Protein AF-A0A920IDC9-F1 (afdb_monomer_lite)

Sequence (85 aa):
MVVIPGSEGVFGVLPRHSALLANLQRGVVEVYEGGKVIDRLMIDGGIADVTPDSVTILTERAERSEQIEYTGNWGACKSCIRSRG

Foldseek 3Di:
DKWFAFPVGIDDDDQQDDWDKTWGAFDWMFDDDPNDTPWIKTFHIAIWTDDNHDIDGDGPDIDTPVPPPPDDDPDDDDDDDDDD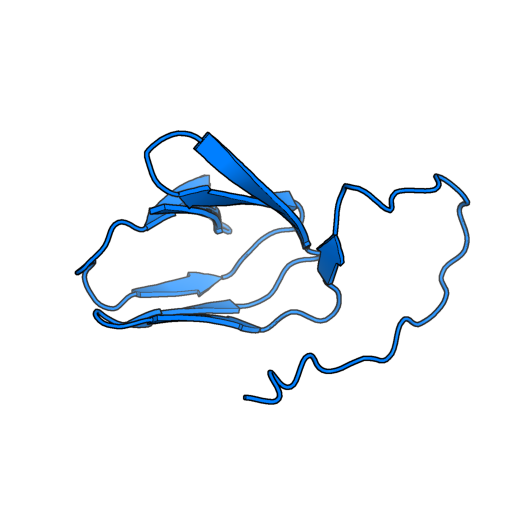D

pLDDT: mean 77.04, std 21.19, range [29.22, 94.12]

Radius of gyration: 13.36 Å; chains: 1; bounding box: 34×33×31 Å

Structure (mmCIF, N/CA/C/O backbone):
data_AF-A0A920IDC9-F1
#
_entry.id   AF-A0A920IDC9-F1
#
loop_
_atom_site.group_PDB
_atom_site.id
_atom_site.type_symbol
_atom_site.label_atom_id
_atom_site.label_alt_id
_atom_site.label_comp_id
_atom_site.label_asym_id
_atom_site.label_entity_id
_atom_site.label_seq_id
_atom_site.pdbx_PDB_ins_code
_atom_site.Cartn_x
_atom_site.Cartn_y
_atom_site.Cartn_z
_atom_site.occupancy
_atom_site.B_iso_or_equiv
_atom_site.auth_seq_id
_atom_site.auth_comp_id
_atom_site.auth_asym_id
_atom_site.auth_atom_id
_atom_site.pdbx_PDB_model_num
ATOM 1 N N . MET A 1 1 ? -10.027 4.194 1.426 1.00 85.19 1 MET A N 1
ATOM 2 C CA . MET A 1 1 ? -9.509 2.840 1.107 1.00 85.19 1 MET A CA 1
ATOM 3 C C . MET A 1 1 ? -8.182 3.029 0.408 1.00 85.19 1 MET A C 1
ATOM 5 O O . MET A 1 1 ? -8.057 3.991 -0.336 1.00 85.19 1 MET A O 1
ATOM 9 N N . VAL A 1 2 ? -7.205 2.162 0.642 1.00 89.62 2 VAL A N 1
ATOM 10 C CA . VAL A 1 2 ? -5.897 2.237 -0.023 1.00 89.62 2 VAL A CA 1
ATOM 11 C C . VAL A 1 2 ? -5.605 0.898 -0.680 1.00 89.62 2 VAL A C 1
ATOM 13 O O . VAL A 1 2 ? -5.805 -0.133 -0.047 1.00 89.62 2 VAL A O 1
ATOM 16 N N . VAL A 1 3 ? -5.164 0.902 -1.932 1.00 91.94 3 VAL A N 1
ATOM 17 C CA . VAL A 1 3 ? -4.763 -0.303 -2.669 1.00 91.94 3 VAL A CA 1
ATOM 18 C C . VAL A 1 3 ? -3.247 -0.321 -2.765 1.00 91.94 3 VAL A C 1
ATOM 20 O O . VAL A 1 3 ? -2.655 0.668 -3.191 1.00 91.94 3 VAL A O 1
ATOM 23 N N . ILE A 1 4 ? -2.626 -1.421 -2.342 1.00 91.62 4 ILE A N 1
ATOM 24 C CA . ILE A 1 4 ? -1.177 -1.520 -2.164 1.00 91.62 4 ILE A CA 1
ATOM 25 C C . ILE A 1 4 ? -0.654 -2.790 -2.862 1.00 91.62 4 ILE A C 1
ATOM 27 O O . ILE A 1 4 ? -1.235 -3.866 -2.684 1.00 91.62 4 ILE A O 1
ATOM 31 N N . PRO A 1 5 ? 0.439 -2.702 -3.646 1.00 92.75 5 PRO A N 1
ATOM 32 C CA . PRO A 1 5 ? 1.090 -3.863 -4.243 1.00 92.75 5 PRO A CA 1
ATOM 33 C C . PRO A 1 5 ? 1.984 -4.568 -3.210 1.00 92.75 5 PRO A C 1
ATOM 35 O O . PRO A 1 5 ? 3.109 -4.150 -2.934 1.00 92.75 5 PRO A O 1
ATOM 38 N N . GLY A 1 6 ? 1.475 -5.647 -2.621 1.00 92.19 6 GLY A N 1
ATOM 39 C CA . GLY A 1 6 ? 2.237 -6.542 -1.756 1.00 92.19 6 GLY A CA 1
ATOM 40 C C . GLY A 1 6 ? 3.101 -7.531 -2.538 1.00 92.19 6 GLY A C 1
ATOM 41 O O . GLY A 1 6 ? 2.911 -7.753 -3.733 1.00 92.19 6 GLY A O 1
ATOM 42 N N . SER A 1 7 ? 4.038 -8.178 -1.848 1.00 90.69 7 SER A N 1
ATOM 43 C CA . SER A 1 7 ? 4.897 -9.214 -2.436 1.00 90.69 7 SER A CA 1
ATOM 44 C C . SER A 1 7 ? 4.148 -10.466 -2.887 1.00 90.69 7 SER A C 1
ATOM 46 O O . SER A 1 7 ? 4.619 -11.170 -3.776 1.00 90.69 7 SER A O 1
ATOM 48 N N . GLU A 1 8 ? 2.996 -10.740 -2.279 1.00 88.06 8 GLU A N 1
ATOM 49 C CA . GLU A 1 8 ? 2.137 -11.889 -2.596 1.00 88.06 8 GLU A CA 1
ATOM 50 C C . GLU A 1 8 ? 0.970 -11.520 -3.526 1.00 88.06 8 GLU A C 1
ATOM 52 O O . GLU A 1 8 ? 0.149 -12.367 -3.870 1.00 88.06 8 GLU A O 1
ATOM 57 N N . GLY A 1 9 ? 0.886 -10.256 -3.946 1.00 89.31 9 GLY A N 1
ATOM 58 C CA . GLY A 1 9 ? -0.198 -9.738 -4.768 1.00 89.31 9 GLY A CA 1
ATOM 59 C C . GLY A 1 9 ? -0.710 -8.390 -4.276 1.00 89.31 9 GLY A C 1
ATOM 60 O O . GLY A 1 9 ? -0.166 -7.775 -3.362 1.00 89.31 9 GLY A O 1
ATOM 61 N N . VAL A 1 10 ? -1.779 -7.912 -4.902 1.00 90.56 10 VAL A N 1
ATOM 62 C CA . VAL A 1 10 ? -2.373 -6.609 -4.586 1.00 90.56 10 VAL A CA 1
ATOM 63 C C . VAL A 1 10 ? -3.438 -6.777 -3.510 1.00 90.56 10 VAL A C 1
ATOM 65 O O . VAL A 1 10 ? -4.312 -7.634 -3.636 1.00 90.56 10 VAL A O 1
ATOM 68 N N . PHE A 1 11 ? -3.397 -5.940 -2.474 1.00 91.25 11 PHE A N 1
ATOM 69 C CA . PHE A 1 11 ? -4.388 -5.951 -1.401 1.00 91.25 11 PHE A CA 1
ATOM 70 C C . PHE A 1 11 ? -4.958 -4.556 -1.137 1.00 91.25 11 PHE A C 1
ATOM 72 O O . PHE A 1 11 ? -4.325 -3.533 -1.400 1.00 91.25 11 PHE A O 1
ATOM 79 N N . GLY A 1 12 ? -6.194 -4.526 -0.637 1.00 91.00 12 GLY A N 1
ATOM 80 C CA . GLY A 1 12 ? -6.927 -3.305 -0.321 1.00 91.00 12 GLY A CA 1
ATOM 81 C C . GLY A 1 12 ? -7.151 -3.164 1.179 1.00 91.00 12 GLY A C 1
ATOM 82 O O . GLY A 1 12 ? -7.662 -4.075 1.823 1.00 91.00 12 GLY A O 1
ATOM 83 N N . VAL A 1 13 ? -6.814 -2.000 1.724 1.00 90.38 13 VAL A N 1
ATOM 84 C CA . VAL A 1 13 ? -7.003 -1.653 3.132 1.00 90.38 13 VAL A CA 1
ATOM 85 C C . VAL A 1 13 ? -8.199 -0.712 3.267 1.00 90.38 13 VAL A C 1
ATOM 87 O O . VAL A 1 13 ? -8.213 0.408 2.741 1.00 90.38 13 VAL A O 1
ATOM 90 N N . LEU A 1 14 ? -9.230 -1.178 3.971 1.00 89.75 14 LEU A N 1
ATOM 91 C CA . LEU A 1 14 ? -10.407 -0.389 4.337 1.00 89.75 14 LEU A CA 1
ATOM 92 C C . LEU A 1 14 ? -10.235 0.263 5.720 1.00 89.75 14 LEU A C 1
ATOM 94 O O . LEU A 1 14 ? -9.362 -0.139 6.488 1.00 89.75 14 LEU A O 1
ATOM 98 N N . PRO A 1 15 ? -11.061 1.266 6.069 1.00 83.62 15 PRO A N 1
ATOM 99 C CA . PRO A 1 15 ? -11.089 1.791 7.431 1.00 83.62 15 PRO A CA 1
ATOM 100 C C . PRO A 1 15 ? -11.342 0.668 8.447 1.00 83.62 15 PRO A C 1
ATOM 102 O O . PRO A 1 15 ? -12.213 -0.170 8.215 1.00 83.62 15 PRO A O 1
ATOM 105 N N . ARG A 1 16 ? -10.619 0.679 9.577 1.00 84.88 16 ARG A N 1
ATOM 106 C CA . ARG A 1 16 ? -10.680 -0.360 10.627 1.00 84.88 16 ARG A CA 1
ATOM 107 C C . ARG A 1 16 ? -10.253 -1.757 10.160 1.00 84.88 16 ARG A C 1
ATOM 109 O O . ARG A 1 16 ? -10.777 -2.762 10.638 1.00 84.88 16 ARG A O 1
ATOM 116 N N . HIS A 1 17 ? -9.313 -1.829 9.222 1.00 85.38 17 HIS A N 1
ATOM 117 C CA . HIS A 1 17 ? -8.688 -3.094 8.857 1.00 85.38 17 HIS A CA 1
ATOM 118 C C . HIS A 1 17 ? -7.894 -3.677 10.039 1.00 85.38 17 HIS A C 1
ATOM 120 O O . HIS A 1 17 ? -7.394 -2.941 10.891 1.00 85.38 17 HIS A O 1
ATOM 126 N N . SER A 1 18 ? -7.766 -5.006 10.086 1.00 90.06 18 SER A N 1
ATOM 127 C CA . SER A 1 18 ? -6.888 -5.666 11.057 1.00 90.06 18 SER A CA 1
ATOM 128 C C . SER A 1 18 ? -5.445 -5.204 10.872 1.00 90.06 18 SER A C 1
ATOM 130 O O . SER A 1 18 ? -5.021 -4.931 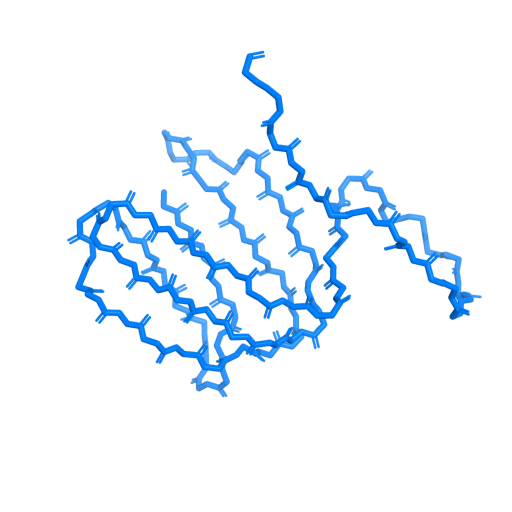9.744 1.00 90.06 18 SER A O 1
ATOM 132 N N . ALA A 1 19 ? -4.686 -5.170 11.968 1.00 90.69 19 ALA A N 1
ATOM 133 C CA . ALA A 1 19 ? -3.263 -4.889 11.898 1.00 90.69 19 ALA A CA 1
ATOM 134 C C . ALA A 1 19 ? -2.572 -5.890 10.958 1.00 90.69 19 ALA A C 1
ATOM 136 O O . ALA A 1 19 ? -2.845 -7.094 11.024 1.00 90.69 19 ALA A O 1
ATOM 137 N N . LEU A 1 20 ? -1.724 -5.383 10.066 1.00 90.25 20 LEU A N 1
ATOM 138 C CA . LEU A 1 20 ? -1.029 -6.172 9.053 1.00 90.25 20 LEU A CA 1
ATOM 139 C C . LEU A 1 20 ? 0.336 -5.548 8.770 1.00 90.25 20 LEU A C 1
ATOM 141 O O . LEU A 1 20 ? 0.426 -4.369 8.446 1.00 90.25 20 LEU A O 1
ATOM 145 N N . LEU A 1 21 ? 1.378 -6.373 8.823 1.00 92.44 21 LEU A N 1
ATOM 146 C CA . LEU A 1 21 ? 2.711 -6.018 8.358 1.00 92.44 21 LEU A CA 1
ATOM 147 C C . LEU A 1 21 ? 2.990 -6.804 7.077 1.00 92.44 21 LEU A C 1
ATOM 149 O O . LEU A 1 21 ? 2.939 -8.034 7.092 1.00 92.44 21 LEU A O 1
ATOM 153 N N . ALA A 1 22 ? 3.255 -6.110 5.972 1.00 91.75 22 ALA A N 1
ATOM 154 C CA . ALA A 1 22 ? 3.434 -6.743 4.668 1.00 91.75 22 ALA A CA 1
ATOM 155 C C . ALA A 1 22 ? 4.615 -6.146 3.900 1.00 91.75 22 ALA A C 1
ATOM 157 O O . ALA A 1 22 ? 4.820 -4.932 3.888 1.00 91.75 22 ALA A O 1
ATOM 158 N N . ASN A 1 23 ? 5.360 -7.005 3.204 1.00 94.12 23 ASN A N 1
ATOM 159 C CA . ASN A 1 23 ? 6.367 -6.563 2.246 1.00 94.12 23 ASN A CA 1
ATOM 160 C C . ASN A 1 23 ? 5.692 -6.093 0.960 1.00 94.12 23 ASN A C 1
ATOM 162 O O . ASN A 1 23 ? 4.718 -6.687 0.493 1.00 94.12 23 ASN A O 1
ATOM 166 N N . LEU A 1 24 ? 6.240 -5.034 0.378 1.00 92.62 24 LEU A N 1
ATOM 167 C CA . LEU A 1 24 ? 5.731 -4.394 -0.822 1.00 92.62 24 LEU A CA 1
ATOM 168 C C . LEU A 1 24 ? 6.665 -4.626 -1.998 1.00 92.62 24 LEU A C 1
ATOM 170 O O . LEU A 1 24 ? 7.889 -4.628 -1.850 1.00 92.62 24 LEU A O 1
ATOM 174 N N . GLN A 1 25 ? 6.072 -4.758 -3.177 1.00 91.38 25 GLN A N 1
ATOM 175 C CA . GLN A 1 25 ? 6.795 -4.762 -4.442 1.00 91.38 25 GLN A CA 1
ATOM 176 C C . GLN A 1 25 ? 6.679 -3.410 -5.140 1.00 91.38 25 GLN A C 1
ATOM 178 O O . GLN A 1 25 ? 5.823 -2.585 -4.815 1.00 91.38 25 GLN A O 1
ATOM 183 N N . ARG A 1 26 ? 7.560 -3.194 -6.121 1.00 91.69 26 ARG A N 1
ATOM 184 C CA . ARG A 1 26 ? 7.475 -2.044 -7.017 1.00 91.69 26 ARG A CA 1
ATOM 185 C C . ARG A 1 26 ? 6.105 -2.025 -7.693 1.00 91.69 26 ARG A C 1
ATOM 187 O O . ARG A 1 26 ? 5.703 -3.012 -8.306 1.00 91.69 26 ARG A O 1
ATOM 194 N N . GLY A 1 27 ? 5.418 -0.892 -7.628 1.00 90.25 27 GLY A N 1
ATOM 195 C CA . GLY A 1 27 ? 4.095 -0.754 -8.222 1.00 90.25 27 GLY A CA 1
ATOM 196 C C . GLY A 1 27 ? 3.411 0.555 -7.862 1.00 90.25 27 GLY A C 1
ATOM 197 O O . GLY A 1 27 ? 4.029 1.467 -7.318 1.00 90.25 27 GLY A O 1
ATOM 198 N N . VAL A 1 28 ? 2.121 0.637 -8.180 1.00 90.69 28 VAL A N 1
ATOM 199 C CA . VAL A 1 28 ? 1.301 1.824 -7.926 1.00 90.69 28 VAL A CA 1
ATOM 200 C C . VAL A 1 28 ? 0.416 1.583 -6.710 1.00 90.69 28 VAL A C 1
ATOM 202 O O . VAL A 1 28 ? -0.341 0.616 -6.664 1.00 90.69 28 VAL A O 1
ATOM 205 N N . VAL A 1 29 ? 0.504 2.488 -5.744 1.00 90.38 29 VAL A N 1
ATOM 206 C CA . VAL A 1 29 ? -0.419 2.619 -4.621 1.00 90.38 29 VAL A CA 1
ATOM 207 C C . VAL A 1 29 ? -1.513 3.600 -5.013 1.00 90.38 29 VAL A C 1
ATOM 209 O O . VAL A 1 29 ? -1.222 4.706 -5.469 1.00 90.38 29 VAL A O 1
ATOM 212 N N . GLU A 1 30 ? -2.767 3.215 -4.811 1.00 90.62 30 GLU A N 1
ATOM 213 C CA . GLU A 1 30 ? -3.920 4.068 -5.095 1.00 90.62 30 GLU A CA 1
ATOM 214 C C . GLU A 1 30 ? -4.665 4.413 -3.806 1.00 90.62 30 GLU A C 1
ATOM 216 O O . GLU A 1 30 ? -5.040 3.529 -3.030 1.00 90.62 30 GLU A O 1
ATOM 221 N N . VAL A 1 31 ? -4.920 5.701 -3.589 1.00 87.75 31 VAL A N 1
ATOM 222 C CA . VAL A 1 31 ? -5.675 6.198 -2.437 1.00 87.75 31 VAL A CA 1
ATOM 223 C C . VAL A 1 31 ? -7.065 6.611 -2.895 1.00 87.75 31 VAL A C 1
ATOM 225 O O . VAL A 1 31 ? -7.226 7.431 -3.799 1.00 87.75 31 VAL A O 1
ATOM 228 N N . TYR A 1 32 ? -8.074 6.044 -2.240 1.00 87.31 32 TYR A N 1
ATOM 229 C CA . TYR A 1 32 ? -9.480 6.283 -2.524 1.00 87.31 32 TYR A CA 1
ATOM 230 C C . TYR A 1 32 ? -10.168 7.018 -1.376 1.00 87.31 32 TYR A C 1
ATOM 232 O O . TYR A 1 32 ? -10.166 6.540 -0.232 1.00 87.31 32 TYR A O 1
ATOM 240 N N . GLU A 1 33 ? -10.881 8.085 -1.722 1.00 85.12 33 GLU A N 1
ATOM 241 C CA . GLU A 1 33 ? -11.772 8.835 -0.840 1.00 85.12 33 GLU A CA 1
ATOM 242 C C . GLU A 1 33 ? -13.160 8.943 -1.488 1.00 85.12 33 GLU A C 1
ATOM 244 O O . GLU A 1 33 ? -13.296 9.291 -2.661 1.00 85.12 33 GLU A O 1
ATOM 249 N N . GLY A 1 34 ? -14.214 8.546 -0.766 1.00 85.38 34 GLY A N 1
ATOM 250 C CA . GLY A 1 34 ? -15.588 8.575 -1.295 1.00 85.38 34 GLY A CA 1
ATOM 251 C C . GLY A 1 34 ? -15.807 7.765 -2.585 1.00 85.38 34 GLY A C 1
ATOM 252 O O . GLY A 1 34 ? -16.674 8.111 -3.383 1.00 85.38 34 GLY A O 1
ATOM 253 N N . GLY A 1 35 ? -15.005 6.720 -2.824 1.00 82.44 35 GLY A N 1
ATOM 254 C CA . GLY A 1 35 ? -15.066 5.901 -4.043 1.00 82.44 35 GLY A CA 1
ATOM 255 C C . GLY A 1 35 ? -14.352 6.500 -5.260 1.00 82.44 35 GLY A C 1
ATOM 256 O O . GLY A 1 35 ? -14.402 5.910 -6.336 1.00 82.44 35 GLY A O 1
ATOM 257 N N . LYS A 1 36 ? -13.666 7.637 -5.107 1.00 85.44 36 LYS A N 1
ATOM 258 C CA . LYS A 1 36 ? -12.834 8.251 -6.149 1.00 85.44 36 LYS A CA 1
ATOM 259 C C . LYS A 1 36 ? -11.360 8.124 -5.791 1.00 85.44 36 LYS A C 1
ATOM 261 O O . LYS A 1 36 ? -11.002 8.233 -4.622 1.00 85.44 36 LYS A O 1
ATOM 266 N N . VAL A 1 37 ? -10.517 7.911 -6.799 1.00 84.94 37 VAL A N 1
ATOM 267 C CA . VAL A 1 37 ? -9.059 7.959 -6.636 1.00 84.94 37 VAL A CA 1
ATOM 268 C C . VAL A 1 37 ? -8.651 9.417 -6.464 1.00 84.94 37 VAL A C 1
ATOM 270 O O . VAL A 1 37 ? -8.895 10.223 -7.360 1.00 84.94 37 VAL A O 1
ATOM 273 N N . ILE A 1 38 ? -8.063 9.743 -5.316 1.00 87.06 38 ILE A N 1
ATOM 274 C CA . ILE A 1 38 ? -7.540 11.084 -5.019 1.00 87.06 38 ILE A CA 1
ATOM 275 C C . ILE A 1 38 ? -6.033 11.175 -5.250 1.00 87.06 38 ILE A C 1
ATOM 277 O O . ILE A 1 38 ? -5.534 12.231 -5.620 1.00 87.06 38 ILE A O 1
ATOM 281 N N . ASP A 1 39 ? -5.319 10.062 -5.070 1.00 85.06 39 ASP A N 1
ATOM 282 C CA . ASP A 1 39 ? -3.870 10.000 -5.197 1.00 85.06 39 ASP A CA 1
ATOM 283 C C . ASP A 1 39 ? -3.420 8.669 -5.781 1.00 85.06 39 ASP A C 1
ATOM 285 O O . ASP A 1 39 ? -4.004 7.608 -5.536 1.00 85.06 39 ASP A O 1
ATOM 289 N N . ARG A 1 40 ? -2.318 8.744 -6.522 1.00 88.75 40 ARG A N 1
ATOM 290 C CA . ARG A 1 40 ? -1.591 7.605 -7.064 1.00 88.75 40 ARG A CA 1
ATOM 291 C C . ARG A 1 40 ? -0.103 7.817 -6.846 1.00 88.75 40 ARG A C 1
ATOM 293 O O . ARG A 1 40 ? 0.442 8.866 -7.192 1.00 88.75 40 ARG A O 1
ATOM 300 N N . LEU A 1 41 ? 0.542 6.827 -6.249 1.00 88.25 41 LEU A N 1
ATOM 301 C CA . LEU A 1 41 ? 1.938 6.885 -5.831 1.00 88.25 41 LEU A CA 1
ATOM 302 C C . LEU A 1 41 ? 2.668 5.676 -6.409 1.00 88.25 41 LEU A C 1
ATOM 304 O O . LEU A 1 41 ? 2.303 4.541 -6.127 1.00 88.25 41 LEU A O 1
ATOM 308 N N . MET A 1 42 ? 3.693 5.909 -7.216 1.00 90.62 42 MET A N 1
ATOM 309 C CA . MET A 1 42 ? 4.614 4.873 -7.659 1.00 90.62 42 MET A CA 1
ATOM 310 C C . MET A 1 42 ? 5.628 4.628 -6.545 1.00 90.6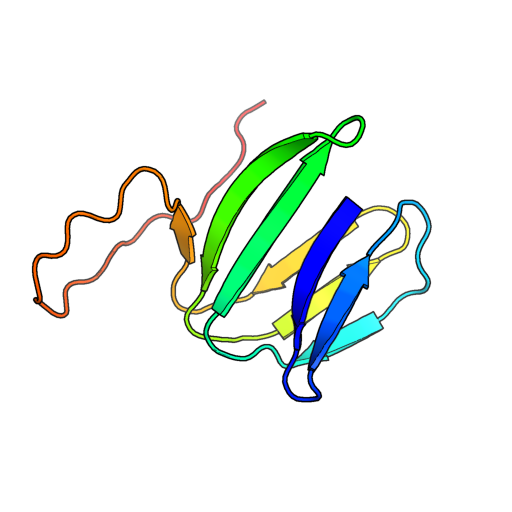2 42 MET A C 1
ATOM 312 O O . MET A 1 42 ? 6.291 5.568 -6.108 1.00 90.62 42 MET A O 1
ATOM 316 N N . ILE A 1 43 ? 5.745 3.388 -6.085 1.00 90.75 43 ILE A N 1
ATOM 317 C CA . ILE A 1 43 ? 6.724 2.976 -5.078 1.00 90.75 43 ILE A CA 1
ATOM 318 C C . ILE A 1 43 ? 7.692 1.957 -5.669 1.00 90.75 43 ILE A C 1
ATOM 320 O O . ILE A 1 43 ? 7.312 1.157 -6.528 1.00 90.75 43 ILE A O 1
ATOM 324 N N . ASP A 1 44 ? 8.926 1.948 -5.171 1.00 89.88 44 ASP A N 1
ATOM 325 C CA . ASP A 1 44 ? 9.971 1.012 -5.615 1.00 89.88 44 ASP A CA 1
ATOM 326 C C . ASP A 1 44 ? 9.999 -0.302 -4.811 1.00 89.88 44 ASP A C 1
ATOM 328 O O . ASP A 1 44 ? 10.745 -1.223 -5.139 1.00 89.88 44 ASP A O 1
ATOM 332 N N . GLY A 1 45 ? 9.114 -0.429 -3.819 1.00 90.00 45 GLY A N 1
ATOM 333 C CA . GLY A 1 45 ? 9.039 -1.546 -2.875 1.00 90.00 45 GLY A CA 1
ATOM 334 C C . GLY A 1 45 ? 9.244 -1.069 -1.439 1.00 90.00 45 GLY A C 1
ATOM 335 O O . GLY A 1 45 ? 9.423 0.124 -1.199 1.00 90.00 45 GLY A O 1
ATOM 336 N N . GLY A 1 46 ? 9.181 -1.968 -0.460 1.00 91.44 46 GLY A N 1
ATOM 337 C CA . GLY A 1 46 ? 9.354 -1.595 0.947 1.00 91.44 46 GLY A CA 1
ATOM 338 C C . GLY A 1 46 ? 8.489 -2.408 1.898 1.00 91.44 46 GLY A C 1
ATOM 339 O O . GLY A 1 46 ? 8.255 -3.591 1.664 1.00 91.44 46 GLY A O 1
ATOM 340 N N . ILE A 1 47 ? 8.021 -1.771 2.969 1.00 92.69 47 ILE A N 1
ATOM 341 C CA . ILE A 1 47 ? 7.177 -2.390 3.997 1.00 92.69 47 ILE A CA 1
ATOM 342 C C . ILE A 1 47 ? 5.945 -1.513 4.222 1.00 92.69 47 ILE A C 1
ATOM 344 O O . ILE A 1 47 ? 6.063 -0.299 4.394 1.00 92.69 47 ILE A O 1
ATOM 348 N N . ALA A 1 48 ? 4.767 -2.129 4.237 1.00 92.19 48 ALA A N 1
ATOM 349 C CA . ALA A 1 48 ? 3.544 -1.521 4.737 1.00 92.19 48 ALA A CA 1
ATOM 350 C C . ALA A 1 48 ? 3.295 -1.977 6.173 1.00 92.19 48 ALA A C 1
ATOM 352 O O . ALA A 1 48 ? 3.246 -3.176 6.450 1.00 92.19 48 ALA A O 1
ATOM 353 N N . ASP A 1 49 ? 3.089 -1.004 7.051 1.00 92.50 49 ASP A N 1
ATOM 354 C CA . ASP A 1 49 ? 2.576 -1.185 8.400 1.00 92.50 49 ASP A CA 1
ATOM 355 C C . ASP A 1 49 ? 1.144 -0.643 8.456 1.00 92.50 49 ASP A C 1
ATOM 357 O O . ASP A 1 49 ? 0.893 0.558 8.318 1.00 92.50 49 ASP A O 1
ATOM 361 N N . VAL A 1 50 ? 0.185 -1.555 8.575 1.00 91.12 50 VAL A N 1
ATOM 362 C CA . VAL A 1 50 ? -1.240 -1.253 8.647 1.00 91.12 50 VAL A CA 1
ATOM 363 C C . VAL A 1 50 ? -1.674 -1.375 10.094 1.00 91.12 50 VAL A C 1
ATOM 365 O O . VAL A 1 50 ? -1.589 -2.442 10.697 1.00 91.12 50 VAL A O 1
ATOM 368 N N . THR A 1 51 ? -2.226 -0.289 10.616 1.00 87.69 51 THR A N 1
ATOM 369 C CA . THR A 1 51 ? -2.900 -0.233 11.913 1.00 87.69 51 THR A CA 1
ATOM 370 C C . THR A 1 51 ? -4.395 0.035 11.702 1.00 87.69 51 THR A C 1
ATOM 372 O O . THR A 1 51 ? -4.788 0.505 10.630 1.00 87.69 51 THR A O 1
ATOM 375 N N . PRO A 1 52 ? -5.259 -0.226 12.701 1.00 84.12 52 PRO A N 1
ATOM 376 C CA . PRO A 1 52 ? -6.692 0.062 12.587 1.00 84.12 52 PRO A CA 1
ATOM 377 C C . PRO A 1 52 ? -7.011 1.534 12.289 1.00 84.12 52 PRO A C 1
ATOM 379 O O . PRO A 1 52 ? -8.039 1.828 11.671 1.00 84.12 52 PRO A O 1
ATOM 382 N N . ASP A 1 53 ? -6.120 2.433 12.714 1.00 83.12 53 ASP A N 1
ATOM 383 C CA . ASP A 1 53 ? -6.289 3.883 12.630 1.00 83.12 53 ASP A CA 1
ATOM 384 C C . ASP A 1 53 ? -5.553 4.504 11.434 1.00 83.12 53 ASP A C 1
ATOM 386 O O . ASP A 1 53 ? -5.976 5.537 10.916 1.00 83.12 53 ASP A O 1
ATOM 390 N N . SER A 1 54 ? -4.450 3.899 10.981 1.00 83.62 54 SER A N 1
ATOM 391 C CA . SER A 1 54 ? -3.586 4.477 9.944 1.00 83.62 54 SER A CA 1
ATOM 392 C C . SER A 1 54 ? -2.795 3.436 9.147 1.00 83.62 54 SER A C 1
ATOM 394 O O . SER A 1 54 ? -2.525 2.335 9.623 1.00 83.62 54 SER A O 1
ATOM 396 N N . VAL A 1 55 ? -2.382 3.803 7.933 1.00 85.62 55 VAL A N 1
ATOM 397 C CA . VAL A 1 55 ? -1.490 2.996 7.090 1.00 85.62 55 VAL A CA 1
ATOM 398 C C . VAL A 1 55 ? -0.200 3.767 6.862 1.00 85.62 55 VAL A C 1
ATOM 400 O O . VAL A 1 55 ? -0.235 4.892 6.367 1.00 85.62 55 VAL A O 1
ATOM 403 N N . THR A 1 56 ? 0.929 3.145 7.184 1.00 90.06 56 THR A N 1
ATOM 404 C CA . THR A 1 56 ? 2.263 3.708 6.981 1.00 90.06 56 THR A CA 1
ATOM 405 C C . THR A 1 56 ? 3.019 2.869 5.962 1.00 90.06 56 THR A C 1
ATOM 407 O O . THR A 1 56 ? 3.092 1.650 6.081 1.00 90.06 56 THR A O 1
ATOM 410 N N . ILE A 1 57 ? 3.601 3.519 4.955 1.00 89.12 57 ILE A N 1
ATOM 411 C CA . ILE A 1 57 ? 4.434 2.860 3.946 1.00 89.12 57 ILE A CA 1
ATOM 412 C C . ILE A 1 57 ? 5.865 3.367 4.093 1.00 89.12 57 ILE A C 1
ATOM 414 O O . ILE A 1 57 ? 6.140 4.556 3.941 1.00 89.12 57 ILE A O 1
ATOM 418 N N . LEU A 1 58 ? 6.775 2.443 4.380 1.00 92.19 58 LEU A N 1
ATOM 419 C CA . LEU A 1 58 ? 8.210 2.672 4.460 1.00 92.19 58 LEU A CA 1
ATOM 420 C C . LEU A 1 58 ? 8.836 2.188 3.154 1.00 92.19 58 LEU A C 1
ATOM 422 O O . LEU A 1 58 ? 8.911 0.987 2.905 1.00 92.19 58 LEU A O 1
ATOM 426 N N . THR A 1 59 ? 9.269 3.123 2.314 1.00 91.12 59 THR A N 1
ATOM 427 C CA . THR A 1 59 ? 9.877 2.839 1.009 1.00 91.12 59 THR A CA 1
ATOM 428 C C . THR A 1 59 ? 11.111 3.701 0.784 1.00 91.12 59 THR A C 1
ATOM 430 O O . THR A 1 59 ? 11.250 4.775 1.372 1.00 91.12 59 THR A O 1
ATOM 433 N N . GLU A 1 60 ? 12.012 3.226 -0.072 1.00 86.88 60 GLU A N 1
ATOM 434 C CA . GLU A 1 60 ? 13.175 3.991 -0.519 1.00 86.88 60 GLU A CA 1
ATOM 435 C C . GLU A 1 60 ? 12.789 5.175 -1.417 1.00 86.88 60 GLU A C 1
ATOM 437 O O . GLU A 1 60 ? 13.434 6.224 -1.367 1.00 86.88 60 GLU A O 1
ATOM 442 N N . ARG A 1 61 ? 11.730 5.022 -2.224 1.00 83.81 61 ARG A N 1
ATOM 443 C CA . ARG A 1 61 ? 11.288 6.017 -3.201 1.00 83.81 61 ARG A CA 1
ATOM 444 C C . ARG A 1 61 ? 9.781 5.931 -3.408 1.00 83.81 61 ARG A C 1
ATOM 446 O O . ARG A 1 61 ? 9.243 4.854 -3.652 1.00 83.81 61 ARG A O 1
ATOM 453 N N . ALA A 1 62 ? 9.132 7.091 -3.345 1.00 86.38 62 ALA A N 1
ATOM 454 C CA . ALA A 1 62 ? 7.726 7.274 -3.671 1.00 86.38 62 ALA A CA 1
ATOM 455 C C . ALA A 1 62 ? 7.570 8.500 -4.578 1.00 86.38 62 ALA A C 1
ATOM 457 O O . ALA A 1 62 ? 8.017 9.591 -4.222 1.00 86.38 62 ALA A O 1
ATOM 458 N N . GLU A 1 63 ? 6.932 8.328 -5.731 1.00 85.69 63 GLU A N 1
ATOM 459 C CA . GLU A 1 63 ? 6.705 9.393 -6.710 1.00 85.69 63 GLU A CA 1
ATOM 460 C C . GLU A 1 63 ? 5.209 9.525 -7.004 1.00 85.69 63 GLU A C 1
ATOM 462 O O . GLU A 1 63 ? 4.524 8.543 -7.286 1.00 85.69 63 GLU A O 1
ATOM 467 N N . ARG A 1 64 ? 4.667 10.745 -6.922 1.00 81.19 64 ARG A N 1
ATOM 468 C CA . ARG A 1 64 ? 3.246 10.994 -7.206 1.00 81.19 64 ARG A CA 1
ATOM 469 C C . ARG A 1 64 ? 3.034 10.914 -8.715 1.00 81.19 64 ARG A C 1
ATOM 471 O O . ARG A 1 64 ? 3.707 11.610 -9.469 1.00 81.19 64 ARG A O 1
ATOM 478 N N . SER A 1 65 ? 2.094 10.089 -9.170 1.00 65.81 65 SER A N 1
ATOM 479 C CA . SER A 1 65 ? 1.982 9.744 -10.593 1.00 65.81 65 SER A CA 1
ATOM 480 C C . SER A 1 65 ? 1.550 10.907 -11.497 1.00 65.81 65 SER A C 1
ATOM 482 O O . SER A 1 65 ? 1.648 10.803 -12.713 1.00 65.81 65 SER A O 1
ATOM 484 N N . GLU A 1 66 ? 1.085 12.020 -10.926 1.00 60.81 66 GLU A N 1
ATOM 485 C CA . GLU A 1 66 ? 0.850 13.274 -11.658 1.00 60.81 66 GLU A CA 1
ATOM 486 C C . GLU A 1 66 ? 2.160 13.987 -12.072 1.00 60.81 66 GLU A C 1
ATOM 488 O O . GLU A 1 66 ? 2.109 14.955 -12.824 1.00 60.81 66 GLU A O 1
ATOM 493 N N . GLN A 1 67 ? 3.331 13.512 -11.622 1.00 44.44 67 GLN A N 1
ATOM 494 C CA . GLN A 1 67 ? 4.662 14.057 -11.942 1.00 44.44 67 GLN A CA 1
ATOM 495 C C . GLN A 1 67 ? 5.587 13.063 -12.664 1.00 44.44 67 GLN A C 1
ATOM 497 O O . GLN A 1 67 ? 6.804 13.234 -12.634 1.00 44.44 67 GLN A O 1
ATOM 502 N N . ILE A 1 68 ? 5.058 12.029 -13.329 1.00 45.94 68 ILE A N 1
ATOM 503 C CA . ILE A 1 68 ? 5.913 11.127 -14.120 1.00 45.94 68 ILE A CA 1
ATOM 504 C C . ILE A 1 68 ? 6.277 11.822 -15.440 1.00 45.94 68 ILE A C 1
ATOM 506 O O . ILE A 1 68 ? 5.678 11.581 -16.488 1.00 45.94 68 ILE A O 1
ATOM 510 N N . GLU A 1 69 ? 7.273 12.706 -15.382 1.00 41.88 69 GLU A N 1
ATOM 511 C CA . GLU A 1 69 ? 8.105 13.035 -16.532 1.00 41.88 69 GLU A CA 1
ATOM 512 C C . GLU A 1 69 ? 9.015 11.827 -16.782 1.00 41.88 69 GLU A C 1
ATOM 514 O O . GLU A 1 69 ? 9.856 11.471 -15.957 1.00 41.88 69 GLU A O 1
ATOM 519 N N . TYR A 1 70 ? 8.805 11.143 -17.907 1.00 39.94 70 TYR A N 1
ATOM 520 C CA . TYR A 1 70 ? 9.583 9.972 -18.305 1.00 39.94 70 TYR A CA 1
ATOM 521 C C . TYR A 1 70 ? 10.963 10.411 -18.819 1.00 39.94 70 TYR A C 1
ATOM 523 O O . TYR A 1 70 ? 11.275 10.273 -19.999 1.00 39.94 70 TYR A O 1
ATOM 531 N N . THR A 1 71 ? 11.797 10.959 -17.939 1.00 30.30 71 THR A N 1
ATOM 532 C CA . THR A 1 71 ? 13.200 11.239 -18.244 1.00 30.30 71 THR A CA 1
ATOM 533 C C . THR A 1 71 ? 14.042 10.255 -17.458 1.00 30.30 71 THR A C 1
ATOM 535 O O . THR A 1 71 ? 14.260 10.400 -16.257 1.00 30.30 71 THR A O 1
ATOM 538 N N . GLY A 1 72 ? 14.491 9.207 -18.149 1.00 44.12 72 GLY A N 1
ATOM 539 C CA . GLY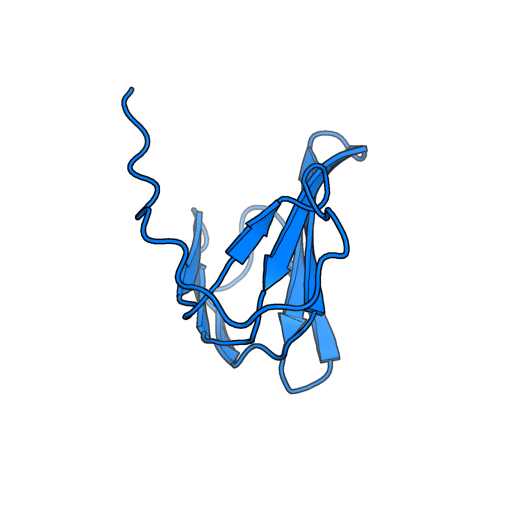 A 1 72 ? 15.436 8.247 -17.606 1.00 44.12 72 GLY A CA 1
ATOM 540 C C . GLY A 1 72 ? 16.688 8.960 -17.109 1.00 44.12 72 GLY A C 1
ATOM 541 O O . GLY A 1 72 ? 17.537 9.345 -17.903 1.00 44.12 72 GLY A O 1
ATOM 542 N N . ASN A 1 73 ? 16.810 9.120 -15.795 1.00 32.09 73 ASN A N 1
ATOM 543 C CA . ASN A 1 73 ? 18.087 9.289 -15.127 1.00 32.09 73 ASN A CA 1
ATOM 544 C C . ASN A 1 73 ? 17.934 8.970 -13.638 1.00 32.09 73 ASN A C 1
ATOM 546 O O . ASN A 1 73 ? 17.092 9.530 -12.940 1.00 32.09 73 ASN A O 1
ATOM 550 N N . TRP A 1 74 ? 18.773 8.060 -13.158 1.00 41.75 74 TRP A N 1
ATOM 551 C CA . TRP A 1 74 ? 18.867 7.670 -11.760 1.00 41.75 74 TRP A CA 1
ATOM 552 C C . TRP A 1 74 ? 19.364 8.864 -10.938 1.00 41.75 74 TRP A C 1
ATOM 554 O O . TRP A 1 74 ? 20.555 9.155 -10.898 1.00 41.75 74 TRP A O 1
ATOM 564 N N . GLY A 1 75 ? 18.441 9.584 -10.302 1.00 29.22 75 GLY A N 1
ATOM 565 C CA . GLY A 1 75 ? 18.741 10.776 -9.515 1.00 29.22 75 GL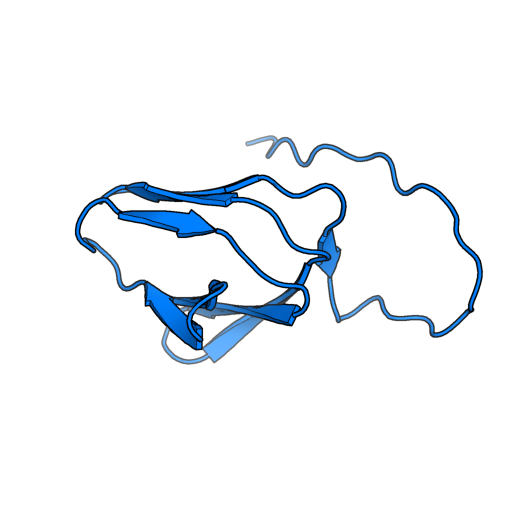Y A CA 1
ATOM 566 C C . GLY A 1 75 ? 17.850 10.861 -8.283 1.00 29.22 75 GLY A C 1
ATOM 567 O O . GLY A 1 75 ? 16.645 10.635 -8.337 1.00 29.22 75 GLY A O 1
ATOM 568 N N . ALA A 1 76 ? 18.471 11.093 -7.135 1.00 44.88 76 ALA A N 1
ATOM 569 C CA . ALA A 1 76 ? 17.866 11.123 -5.813 1.00 44.88 76 ALA A CA 1
ATOM 570 C C . ALA A 1 76 ? 16.747 12.170 -5.678 1.00 44.88 76 ALA A C 1
ATOM 572 O O . ALA A 1 76 ? 16.981 13.341 -5.965 1.00 44.88 76 ALA A O 1
ATOM 573 N N . CYS A 1 77 ? 15.588 11.791 -5.128 1.00 35.28 77 CYS A N 1
ATOM 574 C CA . CYS A 1 77 ? 14.607 12.766 -4.649 1.00 35.28 77 CYS A CA 1
ATOM 575 C C . CYS A 1 77 ? 14.443 12.639 -3.131 1.00 35.28 77 CYS A C 1
ATOM 577 O O . CYS A 1 77 ? 13.708 11.810 -2.600 1.00 35.28 77 CYS A O 1
ATOM 579 N N . LYS A 1 78 ? 15.236 13.458 -2.434 1.00 37.62 78 LYS A N 1
ATOM 580 C CA . LYS A 1 78 ? 15.187 13.697 -0.994 1.00 37.62 78 LYS A CA 1
ATOM 581 C C . LYS A 1 78 ? 13.960 14.557 -0.687 1.00 37.62 78 LYS A C 1
ATOM 583 O O . LYS A 1 78 ? 14.035 15.765 -0.866 1.00 37.62 78 LYS A O 1
ATOM 588 N N . SER A 1 79 ? 12.874 13.993 -0.169 1.00 34.47 79 SER A N 1
ATOM 589 C CA . SER A 1 79 ? 11.982 14.761 0.710 1.00 34.47 79 SER A CA 1
ATOM 590 C C . SER A 1 79 ? 11.056 13.842 1.496 1.00 34.47 79 SER A C 1
ATOM 592 O O . SER A 1 79 ? 10.066 13.321 0.997 1.00 34.47 79 SER A O 1
ATOM 594 N N . CYS A 1 80 ? 11.421 13.661 2.761 1.00 40.22 80 CYS A N 1
ATOM 595 C CA . CYS A 1 80 ? 10.578 13.150 3.825 1.00 40.22 80 CYS A CA 1
ATOM 596 C C . CYS A 1 80 ? 9.346 14.064 3.951 1.00 40.22 80 CYS A C 1
ATOM 598 O O . CYS A 1 80 ? 9.469 15.206 4.403 1.00 40.22 80 CYS A O 1
ATOM 600 N N . ILE A 1 81 ? 8.172 13.582 3.529 1.00 45.31 81 ILE A N 1
ATOM 601 C CA . ILE A 1 81 ? 6.901 14.282 3.732 1.00 45.31 81 ILE A CA 1
ATOM 602 C C . ILE A 1 81 ? 6.634 14.334 5.246 1.00 45.31 81 ILE A C 1
ATOM 604 O O . ILE A 1 81 ? 6.270 13.352 5.886 1.00 45.31 81 ILE A O 1
ATOM 608 N N . ARG A 1 82 ? 6.889 15.498 5.852 1.00 40.41 82 ARG A N 1
ATOM 609 C CA . ARG A 1 82 ? 6.252 15.902 7.107 1.00 40.41 82 ARG A CA 1
ATOM 610 C C . ARG A 1 82 ? 5.041 16.734 6.731 1.00 40.41 82 ARG A C 1
ATOM 612 O O . ARG A 1 82 ? 5.195 17.826 6.186 1.00 40.41 82 ARG A O 1
ATOM 619 N N . SER A 1 83 ? 3.857 16.236 7.057 1.00 34.84 83 SER A N 1
ATOM 620 C CA . SER A 1 83 ? 2.647 17.046 7.143 1.00 34.84 83 SER A CA 1
ATOM 621 C C . SER A 1 83 ? 2.881 18.177 8.156 1.00 34.84 83 SER A C 1
ATOM 623 O O . SER A 1 83 ? 3.034 17.918 9.352 1.00 34.84 83 SER A O 1
ATOM 625 N N . ARG A 1 84 ? 2.962 19.429 7.695 1.00 4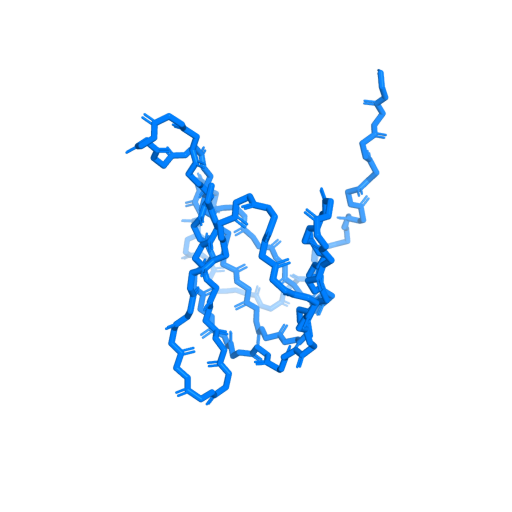0.25 84 ARG A N 1
ATOM 626 C CA . ARG A 1 84 ? 2.690 20.590 8.556 1.00 40.25 84 ARG A CA 1
ATOM 627 C C . ARG A 1 84 ? 1.172 20.741 8.643 1.00 40.25 84 ARG A C 1
ATOM 629 O O . ARG A 1 84 ? 0.505 20.570 7.625 1.00 40.25 84 ARG A O 1
ATOM 636 N N . GLY A 1 85 ? 0.690 20.956 9.868 1.00 34.44 85 GLY A N 1
ATOM 637 C CA . GLY A 1 85 ? -0.722 21.159 10.193 1.00 34.44 85 GLY A CA 1
ATOM 638 C C . GLY A 1 85 ? -1.218 22.568 9.940 1.00 34.44 85 GLY A C 1
ATOM 639 O O . GLY A 1 85 ? -0.583 23.288 9.138 1.00 34.44 85 GLY A O 1
#

Secondary structure (DSSP, 8-state):
-EEEEETTEEEEE-TTPPPEEEEE-SEEEEEEETTEEEEEEEE--EEEEE-SS-EEEEES-EEEGGG------------------